Protein AF-A0A2U1KNT9-F1 (afdb_monomer_lite)

Radius of gyration: 20.87 Å; chains: 1; bounding box: 49×66×43 Å

Structure (mmCIF, N/CA/C/O backbone):
data_AF-A0A2U1KNT9-F1
#
_entry.id   AF-A0A2U1KNT9-F1
#
loop_
_atom_site.group_PDB
_atom_site.id
_atom_site.type_symbol
_atom_site.label_atom_id
_atom_site.label_alt_id
_atom_site.label_comp_id
_atom_site.label_asym_id
_atom_site.label_entity_id
_atom_site.label_seq_id
_atom_site.pdbx_PDB_ins_code
_atom_site.Cartn_x
_atom_site.Cartn_y
_atom_site.Cartn_z
_atom_site.occupancy
_atom_site.B_iso_or_equiv
_atom_site.auth_seq_id
_atom_site.auth_comp_id
_atom_site.auth_asym_id
_atom_site.auth_atom_id
_atom_site.pdbx_PDB_model_num
ATOM 1 N N . MET A 1 1 ? 22.265 -41.677 -4.135 1.00 38.72 1 MET A N 1
ATOM 2 C CA . MET A 1 1 ? 22.550 -41.034 -2.840 1.00 38.72 1 MET A CA 1
ATOM 3 C C . MET A 1 1 ? 21.552 -39.911 -2.715 1.00 38.72 1 MET A C 1
ATOM 5 O O . MET A 1 1 ? 21.499 -39.052 -3.584 1.00 38.72 1 MET A O 1
ATOM 9 N N . GLU A 1 2 ? 20.643 -40.093 -1.776 1.00 43.56 2 GLU A N 1
ATOM 10 C CA . GLU A 1 2 ? 19.368 -39.402 -1.647 1.00 43.56 2 GLU A CA 1
ATOM 11 C C . GLU A 1 2 ? 19.559 -37.963 -1.181 1.00 43.56 2 GLU A C 1
ATOM 13 O O . GLU A 1 2 ? 20.332 -37.728 -0.258 1.00 43.56 2 GLU A O 1
ATOM 18 N N . VAL A 1 3 ? 18.798 -37.037 -1.768 1.00 42.78 3 VAL A N 1
ATOM 19 C CA . VAL A 1 3 ? 18.198 -35.925 -1.022 1.00 42.78 3 VAL A CA 1
ATOM 20 C C . VAL A 1 3 ? 16.843 -35.623 -1.678 1.00 42.78 3 VAL A C 1
ATOM 22 O O . VAL A 1 3 ? 16.705 -34.704 -2.480 1.00 42.78 3 VAL A O 1
ATOM 25 N N . ASN A 1 4 ? 15.839 -36.461 -1.400 1.00 41.34 4 ASN A N 1
ATOM 26 C CA . ASN A 1 4 ? 14.452 -36.011 -1.490 1.00 41.34 4 ASN A CA 1
ATOM 27 C C . ASN A 1 4 ? 14.275 -35.040 -0.324 1.00 41.34 4 ASN A C 1
ATOM 29 O O . ASN A 1 4 ? 14.198 -35.464 0.825 1.00 41.34 4 ASN A O 1
ATOM 33 N N . GLY A 1 5 ? 14.332 -33.741 -0.611 1.00 45.41 5 GLY A N 1
ATOM 34 C CA . GLY A 1 5 ? 13.960 -32.728 0.363 1.00 45.41 5 GLY A CA 1
ATOM 35 C C . GLY A 1 5 ? 12.467 -32.850 0.613 1.00 45.41 5 GLY A C 1
ATOM 36 O O . GLY A 1 5 ? 11.682 -32.662 -0.315 1.00 45.41 5 GLY A O 1
ATOM 37 N N . ASP A 1 6 ? 12.105 -33.206 1.841 1.00 43.00 6 ASP A N 1
ATOM 38 C CA . ASP A 1 6 ? 10.741 -33.182 2.345 1.00 43.00 6 ASP A CA 1
ATOM 39 C C . ASP A 1 6 ? 10.074 -31.853 1.965 1.00 43.00 6 ASP A C 1
ATOM 41 O O . ASP A 1 6 ? 10.377 -30.795 2.527 1.00 43.00 6 ASP A O 1
ATOM 45 N N . VAL A 1 7 ? 9.158 -31.909 0.997 1.00 54.28 7 VAL A N 1
ATOM 46 C CA . VAL A 1 7 ? 8.128 -30.887 0.841 1.00 54.28 7 VAL A CA 1
ATOM 47 C C . VAL A 1 7 ? 7.258 -31.038 2.077 1.00 54.28 7 VAL A C 1
ATOM 49 O O . VAL A 1 7 ? 6.400 -31.912 2.146 1.00 54.28 7 VAL A O 1
ATOM 52 N N . LYS A 1 8 ? 7.553 -30.246 3.108 1.00 44.78 8 LYS A N 1
ATOM 53 C CA . LYS A 1 8 ? 6.606 -30.044 4.195 1.00 44.78 8 LYS A CA 1
ATOM 54 C C . LYS A 1 8 ? 5.404 -29.345 3.584 1.00 44.78 8 LYS A C 1
ATOM 56 O O . LYS A 1 8 ? 5.527 -28.210 3.126 1.00 44.78 8 LYS A O 1
ATOM 61 N N . ASP A 1 9 ? 4.287 -30.057 3.561 1.00 46.91 9 ASP A N 1
ATOM 62 C CA . ASP A 1 9 ? 2.960 -29.490 3.391 1.00 46.91 9 ASP A CA 1
ATOM 63 C C . ASP A 1 9 ? 2.767 -28.429 4.487 1.00 46.91 9 ASP A C 1
ATOM 65 O O . ASP A 1 9 ? 2.455 -28.736 5.636 1.00 46.91 9 ASP A O 1
ATOM 69 N N . ASP A 1 10 ? 3.077 -27.179 4.153 1.00 53.97 10 ASP A N 1
ATOM 70 C CA . ASP A 1 10 ? 2.716 -26.016 4.952 1.00 53.97 10 ASP A CA 1
ATOM 71 C C . ASP A 1 10 ? 1.222 -25.782 4.690 1.00 53.97 10 ASP A C 1
ATOM 73 O O . ASP A 1 10 ? 0.816 -25.697 3.529 1.00 53.97 10 ASP A O 1
ATOM 77 N N . ASP A 1 11 ? 0.397 -25.773 5.739 1.00 56.72 11 ASP A N 1
ATOM 78 C CA . ASP A 1 11 ? -1.070 -25.665 5.705 1.00 56.72 11 ASP A CA 1
ATOM 79 C C . ASP A 1 11 ? -1.565 -24.386 4.992 1.00 56.72 11 ASP A C 1
ATOM 81 O O . ASP A 1 11 ? -2.069 -23.479 5.641 1.00 56.72 11 ASP A O 1
ATOM 85 N N . GLY A 1 12 ? -1.421 -24.258 3.667 1.00 64.69 12 GLY A N 1
ATOM 86 C CA . GLY A 1 12 ? -2.011 -23.222 2.799 1.00 64.69 12 GLY A CA 1
ATOM 87 C C . GLY A 1 12 ? -1.830 -21.748 3.210 1.00 64.69 12 GLY A C 1
ATOM 88 O O . GLY A 1 12 ? -2.411 -20.867 2.573 1.00 64.69 12 GLY A O 1
ATOM 89 N N . ALA A 1 13 ? -1.076 -21.458 4.267 1.00 79.88 13 ALA A N 1
ATOM 90 C CA . ALA A 1 13 ? -0.988 -20.157 4.899 1.00 79.88 13 ALA A CA 1
ATOM 91 C C . ALA A 1 13 ? 0.158 -19.380 4.260 1.00 79.88 13 ALA A C 1
ATOM 93 O O . ALA A 1 13 ? 1.301 -19.824 4.228 1.00 79.88 13 ALA A O 1
ATOM 94 N N . ILE A 1 14 ? -0.144 -18.197 3.728 1.00 87.00 14 ILE A N 1
ATOM 95 C CA . ILE A 1 14 ? 0.876 -17.365 3.094 1.00 87.00 14 ILE A CA 1
ATOM 96 C C . ILE A 1 14 ? 1.810 -16.830 4.195 1.00 87.00 14 ILE A C 1
ATOM 98 O O . ILE A 1 14 ? 1.333 -16.132 5.099 1.00 87.00 14 ILE A O 1
ATOM 102 N N . PRO A 1 15 ? 3.126 -17.108 4.132 1.00 90.12 15 PRO A N 1
ATOM 103 C CA . PRO A 1 15 ? 4.070 -16.680 5.157 1.00 90.12 15 PRO A CA 1
ATOM 104 C C . PRO A 1 15 ? 4.136 -15.154 5.256 1.00 90.12 15 PRO A C 1
ATOM 106 O O . PRO A 1 15 ? 3.847 -14.432 4.300 1.00 90.12 15 PRO A O 1
ATOM 109 N N . ALA A 1 16 ? 4.556 -14.658 6.419 1.00 88.62 16 ALA A N 1
ATOM 110 C CA . ALA A 1 16 ? 4.741 -13.228 6.640 1.00 88.62 16 ALA A CA 1
ATOM 111 C C . ALA A 1 16 ? 5.789 -12.621 5.672 1.00 88.62 16 ALA A C 1
ATOM 113 O O . ALA A 1 16 ? 6.649 -13.350 5.152 1.00 88.62 16 ALA A O 1
ATOM 114 N N . PRO A 1 17 ? 5.736 -11.293 5.433 1.00 89.50 17 PRO A N 1
ATOM 115 C CA . PRO A 1 17 ? 6.764 -10.568 4.685 1.00 89.50 17 PRO A CA 1
ATOM 116 C C . PRO A 1 17 ? 8.167 -10.849 5.227 1.00 89.50 17 PRO A C 1
ATOM 118 O O . PRO A 1 17 ? 8.366 -10.946 6.440 1.00 89.50 17 PRO A O 1
ATOM 121 N N . THR A 1 18 ? 9.146 -10.973 4.334 1.00 91.06 18 THR A N 1
ATOM 122 C CA . THR A 1 18 ? 10.548 -11.162 4.729 1.00 91.06 18 THR A CA 1
ATOM 123 C C . THR A 1 18 ? 11.156 -9.909 5.348 1.00 91.06 18 THR A C 1
ATOM 125 O O . THR A 1 18 ? 12.050 -10.023 6.187 1.00 91.06 18 THR A O 1
ATOM 128 N N . ASN A 1 19 ? 10.679 -8.718 4.977 1.00 87.44 19 ASN A N 1
ATOM 129 C CA . ASN A 1 19 ? 11.168 -7.468 5.550 1.00 87.44 19 ASN A CA 1
ATOM 130 C C . ASN A 1 19 ? 10.309 -7.018 6.753 1.00 87.44 19 ASN A C 1
ATOM 132 O O . ASN A 1 19 ? 9.167 -6.595 6.558 1.00 87.44 19 ASN A O 1
ATOM 136 N N . PRO A 1 20 ? 10.857 -7.002 7.987 1.00 81.31 20 PRO A N 1
ATOM 137 C CA . PRO A 1 20 ? 10.101 -6.638 9.187 1.00 81.31 20 PRO A CA 1
ATOM 138 C C . PRO A 1 20 ? 9.703 -5.156 9.239 1.00 81.31 20 PRO A C 1
ATOM 140 O O . PRO A 1 20 ? 8.882 -4.778 10.070 1.00 81.31 20 PRO A O 1
ATOM 143 N N . MET A 1 21 ? 10.271 -4.310 8.373 1.00 84.12 21 MET A N 1
ATOM 144 C CA . MET A 1 21 ? 9.916 -2.892 8.302 1.00 84.12 21 MET A CA 1
ATOM 145 C C . MET A 1 21 ? 8.663 -2.605 7.476 1.00 84.12 21 MET A C 1
ATOM 147 O O . MET A 1 21 ? 8.179 -1.474 7.480 1.00 84.12 21 MET A O 1
ATOM 151 N N . VAL A 1 22 ? 8.142 -3.596 6.754 1.00 85.88 22 VAL A N 1
ATOM 152 C CA . VAL A 1 22 ? 6.940 -3.439 5.935 1.00 85.88 22 VAL A CA 1
ATOM 153 C C . VAL A 1 22 ? 5.714 -3.599 6.837 1.00 85.88 22 VAL A C 1
ATOM 155 O O . VAL A 1 22 ? 5.228 -4.705 7.066 1.00 85.88 22 VAL A O 1
ATOM 158 N N . THR A 1 23 ? 5.231 -2.477 7.373 1.00 90.50 23 THR A N 1
ATOM 159 C CA . THR A 1 23 ? 4.060 -2.404 8.262 1.00 90.50 23 THR A CA 1
ATOM 160 C C . THR A 1 23 ? 2.923 -1.602 7.617 1.00 90.50 23 THR A C 1
ATOM 162 O O . THR A 1 23 ? 3.165 -0.844 6.675 1.00 90.50 23 THR A O 1
ATOM 165 N N . PRO A 1 24 ? 1.676 -1.700 8.113 1.00 90.69 24 PRO A N 1
ATOM 166 C CA . PRO A 1 24 ? 0.574 -0.855 7.643 1.00 90.69 24 PRO A CA 1
ATOM 167 C C . PRO A 1 24 ? 0.813 0.651 7.800 1.00 90.69 24 PRO A C 1
ATOM 169 O O . PRO A 1 24 ? 0.196 1.444 7.093 1.00 90.69 24 PRO A O 1
ATOM 172 N N . LEU A 1 25 ? 1.688 1.054 8.730 1.00 92.62 25 LEU A N 1
ATOM 173 C CA . LEU A 1 25 ? 2.076 2.453 8.924 1.00 92.62 25 LEU A CA 1
ATOM 174 C C . LEU A 1 25 ? 3.138 2.934 7.930 1.00 92.62 25 LEU A C 1
ATOM 176 O O . LEU A 1 25 ? 3.412 4.132 7.885 1.00 92.62 25 LEU A O 1
ATOM 180 N N . LEU A 1 26 ? 3.717 2.044 7.116 1.00 93.38 26 LEU A N 1
ATOM 181 C CA . LEU A 1 26 ? 4.608 2.413 6.016 1.00 93.38 26 LEU A CA 1
ATOM 182 C C . LEU A 1 26 ? 3.792 2.961 4.835 1.00 93.38 26 LEU A C 1
ATOM 184 O O . LEU A 1 26 ? 3.718 2.383 3.754 1.00 93.38 26 LEU A O 1
ATOM 188 N N . THR A 1 27 ? 3.145 4.093 5.073 1.00 92.00 27 THR A N 1
ATOM 189 C CA . THR A 1 27 ? 2.319 4.825 4.122 1.00 92.00 27 THR A CA 1
ATOM 190 C C . THR A 1 27 ? 2.401 6.315 4.434 1.00 92.00 27 THR A C 1
ATOM 192 O O . THR A 1 27 ? 2.760 6.716 5.542 1.00 92.00 27 THR A O 1
ATOM 195 N N . ASP A 1 28 ? 2.063 7.159 3.466 1.00 92.69 28 ASP A N 1
ATOM 196 C CA . ASP A 1 28 ? 1.873 8.577 3.747 1.00 92.69 28 ASP A CA 1
ATOM 197 C C . ASP A 1 28 ? 0.598 8.815 4.591 1.00 92.69 28 ASP A C 1
ATOM 199 O O . ASP A 1 28 ? -0.351 8.023 4.579 1.00 92.69 28 ASP A O 1
ATOM 203 N N . LEU A 1 29 ? 0.569 9.930 5.333 1.00 91.06 29 LEU A N 1
ATOM 204 C CA . LEU A 1 29 ? -0.604 10.348 6.115 1.00 91.06 29 LEU A CA 1
ATOM 205 C C . LEU A 1 29 ? -1.823 10.632 5.217 1.00 91.06 29 LEU A C 1
ATOM 207 O O . LEU A 1 29 ? -2.967 10.527 5.663 1.00 91.06 29 LEU A O 1
ATOM 211 N N . TYR A 1 30 ? -1.583 10.983 3.952 1.00 91.25 30 TYR A N 1
ATOM 212 C CA . TYR A 1 30 ? -2.632 11.294 2.990 1.00 91.25 30 TYR A CA 1
ATOM 213 C C . TYR A 1 30 ? -3.533 10.082 2.705 1.00 91.25 30 TYR A C 1
ATOM 215 O O . TYR A 1 30 ? -4.747 10.252 2.598 1.00 91.25 30 TYR A O 1
ATOM 223 N N . GLN A 1 31 ? -3.000 8.856 2.681 1.00 92.94 31 GLN A N 1
ATOM 224 C CA . GLN A 1 31 ? -3.821 7.652 2.514 1.00 92.94 31 GLN A CA 1
ATOM 225 C C . GLN A 1 31 ? -4.878 7.520 3.619 1.00 92.94 31 GLN A C 1
ATOM 227 O O . GLN A 1 31 ? -6.028 7.179 3.338 1.00 92.94 31 GLN A O 1
ATOM 232 N N . PHE A 1 32 ? -4.532 7.848 4.868 1.00 92.19 32 PHE A N 1
ATOM 233 C CA . PHE A 1 32 ? -5.476 7.792 5.985 1.00 92.19 32 PHE A CA 1
ATOM 234 C C . PHE A 1 32 ? -6.536 8.894 5.914 1.00 92.19 32 PHE A C 1
ATOM 236 O O . PHE A 1 32 ? -7.720 8.622 6.126 1.00 92.19 32 PHE A O 1
ATOM 243 N N . THR A 1 33 ? -6.145 10.130 5.588 1.00 91.56 33 THR A N 1
ATOM 244 C CA . THR A 1 33 ? -7.107 11.237 5.463 1.00 91.56 33 THR A CA 1
ATOM 245 C C . THR A 1 33 ? -8.052 11.031 4.277 1.00 91.56 33 THR A C 1
ATOM 247 O O . THR A 1 33 ? -9.249 11.298 4.389 1.00 91.56 33 THR A O 1
ATOM 250 N N . MET A 1 34 ? -7.559 10.472 3.171 1.00 92.88 34 MET A N 1
ATOM 251 C CA . MET A 1 34 ? -8.366 10.085 2.016 1.00 92.88 34 MET A CA 1
ATOM 252 C C . MET A 1 34 ? -9.325 8.931 2.340 1.00 92.88 34 MET A C 1
ATOM 254 O O . MET A 1 34 ? -10.510 9.019 2.015 1.00 92.88 34 MET A O 1
ATOM 258 N N . ALA A 1 35 ? -8.856 7.875 3.013 1.00 92.69 35 ALA A N 1
ATOM 259 C CA . ALA A 1 35 ? -9.717 6.775 3.451 1.00 92.69 35 ALA A CA 1
ATOM 260 C C . ALA A 1 35 ? -10.846 7.276 4.369 1.00 92.69 35 ALA A C 1
ATOM 262 O O . ALA A 1 35 ? -12.008 6.908 4.184 1.00 92.69 35 ALA A O 1
ATOM 263 N N . TYR A 1 36 ? -10.529 8.182 5.302 1.00 91.81 36 TYR A N 1
ATOM 264 C CA . TYR A 1 36 ? -11.521 8.834 6.158 1.00 91.81 36 TYR A CA 1
ATOM 265 C C . TYR A 1 36 ? -12.532 9.666 5.354 1.00 91.81 36 TYR A C 1
ATOM 267 O O . TYR A 1 36 ? -13.738 9.567 5.590 1.00 91.81 36 TYR A O 1
ATOM 275 N N . ALA A 1 37 ? -12.073 10.438 4.363 1.00 91.56 37 ALA A N 1
ATOM 276 C CA . ALA A 1 37 ? -12.952 11.210 3.488 1.00 91.56 37 ALA A CA 1
ATOM 277 C C . ALA A 1 37 ? -13.914 10.309 2.691 1.00 91.56 37 ALA A C 1
ATOM 279 O O . ALA A 1 37 ? -15.113 10.592 2.638 1.00 91.56 37 ALA A O 1
ATOM 280 N N . TYR A 1 38 ? -13.431 9.194 2.129 1.00 94.75 38 TYR A N 1
ATOM 281 C CA . TYR A 1 38 ? -14.284 8.225 1.433 1.00 94.75 38 TYR A CA 1
ATOM 282 C C . TYR A 1 38 ? -15.271 7.528 2.364 1.00 94.75 38 TYR A C 1
ATOM 284 O O . TYR A 1 38 ? -16.418 7.291 1.976 1.00 94.75 38 TYR A O 1
ATOM 292 N N . TRP A 1 39 ? -14.862 7.220 3.595 1.00 93.94 39 TRP A N 1
ATOM 293 C CA . TRP A 1 39 ? -15.762 6.659 4.595 1.00 93.94 39 TRP A CA 1
ATOM 294 C C . TRP A 1 39 ? -16.882 7.643 4.952 1.00 93.94 39 TRP A C 1
ATOM 296 O O . TRP A 1 39 ? -18.056 7.289 4.844 1.00 93.94 39 TRP A O 1
ATOM 306 N N . LYS A 1 40 ? -16.537 8.904 5.250 1.00 92.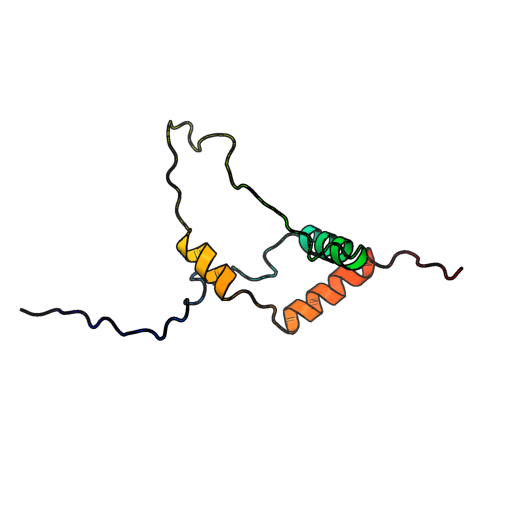00 40 LYS A N 1
ATOM 307 C CA . LYS A 1 40 ? -17.493 9.979 5.572 1.00 92.00 40 LYS A CA 1
ATOM 308 C C . LYS A 1 40 ? -18.443 10.300 4.414 1.00 92.00 40 LYS A C 1
ATOM 310 O O . LYS A 1 40 ? -19.600 10.633 4.647 1.00 92.00 40 LYS A O 1
ATOM 315 N N . ALA A 1 41 ? -17.975 10.176 3.173 1.00 93.69 41 ALA A N 1
ATOM 316 C CA . ALA A 1 41 ? -18.787 10.358 1.972 1.00 93.69 41 ALA A CA 1
ATOM 317 C C . ALA A 1 41 ? -19.625 9.120 1.587 1.00 93.69 41 ALA A C 1
ATOM 319 O O . ALA A 1 41 ? -20.347 9.173 0.595 1.00 93.69 41 ALA A O 1
ATOM 320 N N . GLY A 1 42 ? -19.518 8.000 2.318 1.00 95.25 42 GLY A N 1
ATOM 321 C CA . GLY A 1 42 ? -20.227 6.752 2.004 1.00 95.25 42 GLY A CA 1
ATOM 322 C C . GLY A 1 42 ? -19.689 5.995 0.781 1.00 95.25 42 GLY A C 1
ATOM 323 O O . GLY A 1 42 ? -20.337 5.067 0.311 1.00 95.25 42 GLY A O 1
ATOM 324 N N . LYS A 1 43 ? -18.502 6.359 0.281 1.00 95.38 43 LYS A N 1
ATOM 325 C CA . LYS A 1 43 ? -17.913 5.856 -0.974 1.00 95.38 43 LYS A CA 1
ATOM 326 C C . LYS A 1 43 ? -16.841 4.781 -0.801 1.00 95.38 43 LYS A C 1
ATOM 328 O O . LYS A 1 43 ? -16.329 4.255 -1.777 1.00 95.38 43 LYS A O 1
ATOM 333 N N . HIS A 1 44 ? -16.479 4.442 0.433 1.00 95.19 44 HIS A N 1
ATOM 334 C CA . HIS A 1 44 ? -15.400 3.493 0.739 1.00 95.19 44 HIS A CA 1
ATOM 335 C C . HIS A 1 44 ? -15.599 2.071 0.172 1.00 95.19 44 HIS A C 1
ATOM 337 O O . HIS A 1 44 ? -14.628 1.329 0.077 1.00 95.19 44 HIS A O 1
ATOM 343 N N . ASN A 1 45 ? -16.827 1.698 -0.213 1.00 95.62 45 ASN A N 1
ATOM 344 C CA . ASN A 1 45 ? -17.140 0.412 -0.853 1.00 95.62 45 ASN A CA 1
ATOM 345 C C . ASN A 1 45 ? -17.309 0.513 -2.380 1.00 95.62 45 ASN A C 1
ATOM 347 O O . ASN A 1 45 ? -17.692 -0.466 -3.022 1.00 95.62 45 ASN A O 1
ATOM 351 N N . GLU A 1 46 ? -17.082 1.687 -2.976 1.00 96.56 46 GLU A N 1
ATOM 352 C CA . GLU A 1 46 ? -17.112 1.836 -4.429 1.00 96.56 46 GLU A CA 1
ATOM 353 C C . GLU A 1 46 ? -15.938 1.076 -5.064 1.00 96.56 46 GLU A C 1
ATOM 355 O O . GLU A 1 46 ? -14.817 1.060 -4.552 1.00 96.56 46 GLU A O 1
ATOM 360 N N . ARG A 1 47 ? -16.190 0.424 -6.203 1.00 96.44 47 ARG A N 1
ATOM 361 C CA . ARG A 1 47 ? -15.159 -0.341 -6.907 1.00 96.44 47 ARG A CA 1
ATOM 362 C C . ARG A 1 47 ? -14.170 0.610 -7.580 1.00 96.44 47 ARG A C 1
ATOM 364 O O . ARG A 1 47 ? -14.550 1.356 -8.478 1.00 96.44 47 ARG A O 1
ATOM 371 N N . ALA A 1 48 ? -12.901 0.505 -7.204 1.00 95.62 48 ALA A N 1
ATOM 372 C CA . ALA A 1 48 ? -11.792 1.220 -7.826 1.00 95.62 48 ALA A CA 1
ATOM 373 C C . ALA A 1 48 ? -10.852 0.258 -8.574 1.00 95.62 48 ALA A C 1
ATOM 375 O O . ALA A 1 48 ? -10.782 -0.932 -8.259 1.00 95.62 48 ALA A O 1
ATOM 376 N N . VAL A 1 49 ? -10.135 0.779 -9.570 1.00 96.94 49 VAL A N 1
ATOM 377 C CA . VAL A 1 49 ? -9.098 0.065 -10.332 1.00 96.94 49 VAL A CA 1
ATOM 378 C C . VAL A 1 49 ? -7.845 0.937 -10.347 1.00 96.94 49 VAL A C 1
ATOM 380 O O . VAL A 1 49 ? -7.945 2.142 -10.574 1.00 96.94 49 VAL A O 1
ATOM 383 N N . PHE A 1 50 ? -6.686 0.332 -10.093 1.00 96.06 50 PHE A N 1
ATOM 384 C CA . PHE A 1 50 ? -5.387 1.003 -10.077 1.00 96.06 50 PHE A CA 1
ATOM 385 C C . PHE A 1 50 ? -4.415 0.258 -10.991 1.00 96.06 50 PHE A C 1
ATOM 387 O O . PHE A 1 50 ? -4.280 -0.959 -10.875 1.00 96.06 50 PHE A O 1
ATOM 394 N N . ASP A 1 51 ? -3.711 1.000 -11.846 1.00 96.50 51 ASP A N 1
ATOM 395 C CA . ASP A 1 51 ? -2.672 0.472 -12.730 1.00 96.50 51 ASP A CA 1
ATOM 396 C C . ASP A 1 51 ? -1.286 0.906 -12.244 1.00 96.50 51 ASP A C 1
ATOM 398 O O . ASP A 1 51 ? -1.047 2.085 -11.967 1.00 96.50 51 ASP A O 1
ATOM 402 N N . LEU A 1 52 ? -0.352 -0.044 -12.173 1.00 94.44 52 LEU A N 1
ATOM 403 C CA . LEU A 1 52 ? 1.038 0.202 -11.795 1.00 94.44 52 LEU A CA 1
ATOM 404 C C . LEU A 1 52 ? 1.941 0.130 -13.029 1.00 94.44 52 LEU A C 1
ATOM 406 O O . LEU A 1 52 ? 2.076 -0.920 -13.652 1.00 94.44 52 LEU A O 1
ATOM 410 N N . TYR A 1 53 ? 2.598 1.239 -13.357 1.00 93.19 53 TYR A N 1
ATOM 411 C CA . TYR A 1 53 ? 3.570 1.319 -14.445 1.00 93.19 53 TYR A CA 1
ATOM 412 C C . TYR A 1 53 ? 4.606 2.412 -14.168 1.00 93.19 53 TYR A C 1
ATOM 414 O O . TYR A 1 53 ? 4.344 3.383 -13.456 1.00 93.19 53 TYR A O 1
ATOM 422 N N . PHE A 1 54 ? 5.796 2.280 -14.753 1.00 91.81 54 PHE A N 1
ATOM 423 C CA . PHE A 1 54 ? 6.809 3.334 -14.755 1.00 91.81 54 PHE A CA 1
ATOM 424 C C . PHE A 1 54 ? 6.805 4.065 -16.102 1.00 91.81 54 PHE A C 1
ATOM 426 O O . PHE A 1 54 ? 6.484 3.500 -17.143 1.00 91.81 54 PHE A O 1
ATOM 433 N N . ARG A 1 55 ? 7.167 5.352 -16.098 1.00 92.19 55 ARG A N 1
ATOM 434 C CA . ARG A 1 55 ? 7.128 6.198 -17.309 1.00 92.19 55 ARG A CA 1
ATOM 435 C C . ARG A 1 55 ? 8.398 6.131 -18.156 1.00 92.19 55 ARG A C 1
ATOM 437 O O . ARG A 1 55 ? 8.390 6.568 -19.301 1.00 92.19 55 ARG A O 1
ATOM 444 N N . LYS A 1 56 ? 9.504 5.678 -17.569 1.00 90.62 56 LYS A N 1
ATOM 445 C CA . LYS A 1 56 ? 10.824 5.606 -18.202 1.00 90.62 56 LYS A CA 1
ATOM 446 C C . LYS A 1 56 ? 11.533 4.358 -17.715 1.00 90.62 56 LYS A C 1
ATOM 448 O O . LYS A 1 56 ? 11.483 4.081 -16.518 1.00 90.62 56 LYS A O 1
ATOM 453 N N . ASN A 1 57 ? 12.205 3.654 -18.618 1.00 88.75 57 ASN A N 1
ATOM 454 C CA . ASN A 1 57 ? 13.011 2.513 -18.220 1.00 88.75 57 ASN A CA 1
ATOM 455 C C . ASN A 1 57 ? 14.176 2.987 -17.332 1.00 88.75 57 ASN A C 1
ATOM 457 O O . ASN A 1 57 ? 14.881 3.933 -17.718 1.00 88.75 57 ASN A O 1
ATOM 461 N N . PRO A 1 58 ? 14.388 2.386 -16.149 1.00 86.19 58 PRO A N 1
ATOM 462 C CA . PRO A 1 58 ? 15.596 2.628 -15.376 1.00 86.19 58 PRO A CA 1
ATOM 463 C C . PRO A 1 58 ? 16.874 2.380 -16.202 1.00 86.19 58 PRO A C 1
ATOM 465 O O . PRO A 1 58 ? 16.921 1.541 -17.099 1.00 86.19 58 PRO A O 1
ATOM 468 N N . PHE A 1 59 ? 17.924 3.149 -15.901 1.00 89.62 59 PHE A N 1
ATOM 469 C CA . PHE A 1 59 ? 19.266 3.034 -16.500 1.00 89.62 59 PHE A CA 1
ATOM 470 C C . PHE A 1 59 ? 19.359 3.237 -18.027 1.00 89.62 59 PHE A C 1
ATOM 472 O O . PHE A 1 59 ? 20.408 2.975 -18.607 1.00 89.62 59 PHE A O 1
ATOM 479 N N . GLY A 1 60 ? 18.300 3.730 -18.682 1.00 85.44 60 GLY A N 1
ATOM 480 C CA . GLY A 1 60 ? 18.300 3.995 -20.127 1.00 85.44 60 GLY A CA 1
ATOM 481 C C . GLY A 1 60 ? 18.304 2.735 -20.997 1.00 85.44 60 GLY A C 1
ATOM 482 O O . GLY A 1 60 ? 18.622 2.823 -22.179 1.00 85.44 60 GLY A O 1
ATOM 483 N N . GLY A 1 61 ? 17.978 1.574 -20.421 1.00 83.56 61 GLY A N 1
ATOM 484 C CA . GLY A 1 61 ? 17.878 0.321 -21.166 1.00 83.56 61 GLY A CA 1
ATOM 485 C C . GLY A 1 61 ? 16.625 0.240 -22.043 1.00 83.56 61 GLY A C 1
ATOM 486 O O . GLY A 1 61 ? 15.745 1.103 -22.006 1.00 83.56 61 GLY A O 1
ATOM 487 N N . GLU A 1 62 ? 16.489 -0.866 -22.773 1.00 88.31 62 GLU A N 1
ATOM 488 C CA .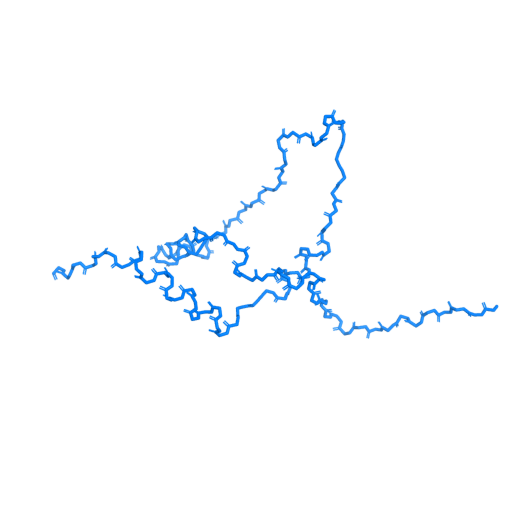 GLU A 1 62 ? 15.335 -1.133 -23.650 1.00 88.31 62 GLU A CA 1
ATOM 489 C C . GLU A 1 62 ? 14.244 -1.994 -22.989 1.00 88.31 62 GLU A C 1
ATOM 491 O O . GLU A 1 62 ? 13.092 -1.962 -23.413 1.00 88.31 62 GLU A O 1
ATOM 496 N N . TYR A 1 63 ? 14.574 -2.724 -21.920 1.00 87.88 63 TYR A N 1
ATOM 497 C CA . TYR A 1 63 ? 13.634 -3.559 -21.165 1.00 87.88 63 TYR A CA 1
ATOM 498 C C . TYR A 1 63 ? 13.852 -3.461 -19.649 1.00 87.88 63 TYR A C 1
ATOM 500 O O . TYR A 1 63 ? 14.927 -3.076 -19.185 1.00 87.88 63 TYR A O 1
ATOM 508 N N . THR A 1 64 ? 12.828 -3.827 -18.875 1.00 92.56 64 THR A N 1
ATOM 509 C CA . THR A 1 64 ? 12.861 -3.887 -17.407 1.00 92.56 64 THR A CA 1
ATOM 510 C C . THR A 1 64 ? 12.279 -5.216 -16.955 1.00 92.56 64 THR A C 1
ATOM 512 O O . THR A 1 64 ? 11.246 -5.645 -17.465 1.00 92.56 64 THR A O 1
ATOM 515 N N . VAL A 1 65 ? 12.918 -5.854 -15.977 1.00 92.31 65 VAL A N 1
ATOM 516 C CA . VAL A 1 65 ? 12.404 -7.073 -15.344 1.00 92.31 65 VAL A CA 1
ATOM 517 C C . VAL A 1 65 ? 11.801 -6.703 -13.995 1.00 92.31 65 VAL A C 1
ATOM 519 O O . VAL A 1 65 ? 12.433 -6.011 -13.200 1.00 92.31 65 VAL A O 1
ATOM 522 N N . PHE A 1 66 ? 10.575 -7.154 -13.742 1.00 92.88 66 PHE A N 1
ATOM 523 C CA . PHE A 1 66 ? 9.914 -6.974 -12.455 1.00 92.88 66 PHE A CA 1
ATOM 524 C C . PHE A 1 66 ? 10.345 -8.0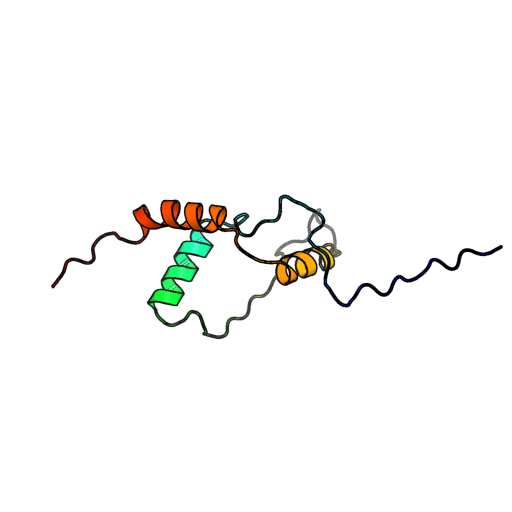63 -11.465 1.00 92.88 66 PHE A C 1
ATOM 526 O O . PHE A 1 66 ? 10.378 -9.243 -11.807 1.00 92.88 66 PHE A O 1
ATOM 533 N N . ALA A 1 67 ? 10.632 -7.661 -10.229 1.00 94.06 67 ALA A N 1
ATOM 534 C CA . ALA A 1 67 ? 10.915 -8.549 -9.109 1.00 94.06 67 ALA A CA 1
ATOM 535 C C . ALA A 1 67 ? 10.224 -8.009 -7.847 1.00 94.06 67 ALA A C 1
ATOM 537 O O . ALA A 1 67 ? 10.115 -6.795 -7.679 1.00 94.06 67 ALA A O 1
ATOM 538 N N . GLY A 1 68 ? 9.766 -8.908 -6.969 1.00 92.62 68 GLY A N 1
ATOM 539 C CA . GLY A 1 68 ? 9.110 -8.549 -5.701 1.00 92.62 68 GLY A CA 1
ATOM 540 C C . GLY A 1 68 ? 7.626 -8.920 -5.583 1.00 92.62 68 GLY A C 1
ATOM 541 O O . GLY A 1 68 ? 7.031 -8.643 -4.547 1.00 92.62 68 GLY A O 1
ATOM 542 N N . LEU A 1 69 ? 7.030 -9.581 -6.587 1.00 94.12 69 LEU A N 1
ATOM 543 C CA . LEU A 1 69 ? 5.614 -9.988 -6.550 1.00 94.12 69 LEU A CA 1
ATOM 544 C C . LEU A 1 69 ? 5.260 -10.812 -5.306 1.00 94.12 69 LEU A C 1
ATOM 546 O O . LEU A 1 69 ? 4.228 -10.589 -4.681 1.00 94.12 69 LEU A O 1
ATOM 550 N N . GLU A 1 70 ? 6.120 -11.768 -4.963 1.00 93.62 70 GLU A N 1
ATOM 551 C CA . GLU A 1 70 ? 5.910 -12.657 -3.826 1.00 93.62 70 GLU A CA 1
ATOM 552 C C . GLU A 1 70 ? 5.817 -11.878 -2.509 1.00 93.62 70 GLU A C 1
ATOM 554 O O . GLU A 1 70 ? 4.902 -12.104 -1.722 1.00 93.62 70 GLU A O 1
ATOM 559 N N . GLU A 1 71 ? 6.706 -10.907 -2.300 1.00 92.81 71 GLU A N 1
ATOM 560 C CA . GLU A 1 71 ? 6.701 -10.071 -1.098 1.00 92.81 71 GLU A CA 1
ATOM 561 C C . GLU A 1 71 ? 5.434 -9.203 -1.025 1.00 92.81 71 GLU A C 1
ATOM 563 O O . GLU A 1 71 ? 4.834 -9.074 0.042 1.00 92.81 71 GLU A O 1
ATOM 568 N N . CYS A 1 72 ? 4.957 -8.678 -2.163 1.00 93.12 72 CYS A N 1
ATOM 569 C CA . CYS A 1 72 ? 3.679 -7.962 -2.224 1.00 93.12 72 CYS A CA 1
ATOM 570 C C . CYS A 1 72 ? 2.501 -8.852 -1.798 1.00 93.12 72 CYS A C 1
ATOM 572 O O . CYS A 1 72 ? 1.639 -8.410 -1.039 1.00 93.12 72 CYS A O 1
ATOM 574 N N . ILE A 1 73 ? 2.468 -10.108 -2.258 1.00 94.00 73 ILE A N 1
ATOM 575 C CA . ILE A 1 73 ? 1.420 -11.070 -1.891 1.00 94.00 73 ILE A CA 1
ATOM 576 C C . ILE A 1 73 ? 1.481 -11.380 -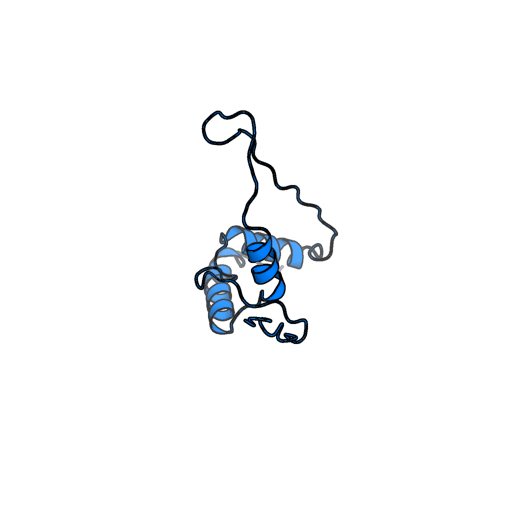0.392 1.00 94.00 73 ILE A C 1
ATOM 578 O O . ILE A 1 73 ? 0.453 -11.326 0.283 1.00 94.00 73 ILE A O 1
ATOM 582 N N . ARG A 1 74 ? 2.680 -11.645 0.144 1.00 93.81 74 ARG A N 1
ATOM 583 C CA . ARG A 1 74 ? 2.894 -11.898 1.578 1.00 93.81 74 ARG A CA 1
ATOM 584 C C . ARG A 1 74 ? 2.426 -10.730 2.445 1.00 93.81 74 ARG A C 1
ATOM 586 O O . ARG A 1 74 ? 1.790 -10.961 3.473 1.00 93.81 74 ARG A O 1
ATOM 593 N N . PHE A 1 75 ? 2.690 -9.492 2.017 1.00 93.88 75 PHE A N 1
ATOM 594 C CA . PHE A 1 75 ? 2.246 -8.282 2.713 1.00 93.88 75 PHE A CA 1
ATOM 595 C C . PHE A 1 75 ? 0.727 -8.152 2.743 1.00 93.88 75 PHE A C 1
ATOM 597 O O . PHE A 1 75 ? 0.157 -8.005 3.820 1.00 93.88 75 PHE A O 1
ATOM 604 N N . ILE A 1 76 ? 0.066 -8.260 1.588 1.00 93.25 76 ILE A N 1
ATOM 605 C CA . ILE A 1 76 ? -1.394 -8.120 1.500 1.00 93.25 76 ILE A CA 1
ATOM 606 C C . ILE A 1 76 ? -2.095 -9.228 2.297 1.00 93.25 76 ILE A C 1
ATOM 608 O O . ILE A 1 76 ? -3.049 -8.951 3.019 1.00 93.25 76 ILE A O 1
ATOM 612 N N . ALA A 1 77 ? -1.600 -10.467 2.217 1.00 93.38 77 ALA A N 1
ATOM 613 C CA . ALA A 1 77 ? -2.180 -11.605 2.929 1.00 93.38 77 ALA A CA 1
ATOM 614 C C . ALA A 1 77 ? -2.093 -11.478 4.460 1.00 93.38 77 ALA A C 1
ATOM 616 O O . ALA A 1 77 ? -2.954 -11.992 5.170 1.00 93.38 77 ALA A O 1
ATOM 617 N N . ASN A 1 78 ? -1.072 -10.784 4.968 1.00 92.00 78 ASN A N 1
ATOM 618 C CA . ASN A 1 78 ? -0.820 -10.616 6.401 1.00 92.00 78 ASN A CA 1
ATOM 619 C C . ASN A 1 78 ? -1.127 -9.196 6.913 1.00 92.00 78 ASN A C 1
ATOM 621 O O . ASN A 1 78 ? -0.775 -8.860 8.048 1.00 92.00 78 ASN A O 1
ATOM 625 N N . PHE A 1 79 ? -1.778 -8.359 6.101 1.00 93.25 79 PHE A N 1
ATOM 626 C CA . PHE A 1 79 ? -2.033 -6.958 6.417 1.00 93.25 79 PHE A CA 1
ATOM 627 C C . PHE A 1 79 ? -3.007 -6.814 7.593 1.00 93.25 79 PHE A C 1
ATOM 629 O O . PHE A 1 79 ? -4.186 -7.157 7.499 1.00 93.25 79 PHE A O 1
ATOM 636 N N . LYS A 1 80 ? -2.523 -6.278 8.717 1.00 92.75 80 LYS A N 1
ATOM 637 C CA . LYS A 1 80 ? -3.324 -6.022 9.920 1.00 92.75 80 LYS A CA 1
ATOM 638 C C . LYS A 1 80 ? -2.696 -4.919 10.757 1.00 92.75 80 LYS A C 1
ATOM 640 O O . LYS A 1 80 ? -1.481 -4.902 10.911 1.00 92.75 80 LYS A O 1
ATOM 645 N N . PHE A 1 81 ? -3.526 -4.068 11.351 1.00 93.50 81 PHE A N 1
ATOM 646 C CA . PHE A 1 81 ? -3.068 -3.068 12.313 1.00 93.50 81 PHE A CA 1
ATOM 647 C C . PHE A 1 81 ? -2.953 -3.659 13.722 1.00 93.50 81 PHE A C 1
ATOM 649 O O . PHE A 1 81 ? -3.844 -4.389 14.171 1.00 93.50 81 PHE A O 1
ATOM 656 N N . SER A 1 82 ? -1.891 -3.305 14.443 1.00 93.62 82 SER A N 1
ATOM 657 C CA . SER A 1 82 ? -1.784 -3.538 15.883 1.00 93.62 82 SER A CA 1
ATOM 658 C C . SER A 1 82 ? -2.593 -2.503 16.679 1.00 93.62 82 SER A C 1
ATOM 660 O O . SER A 1 82 ? -3.038 -1.476 16.161 1.00 93.62 82 SER A O 1
ATOM 662 N N . LYS A 1 83 ? -2.797 -2.757 17.976 1.00 95.06 83 LYS A N 1
ATOM 663 C CA . LYS A 1 83 ? -3.519 -1.823 18.857 1.00 95.06 83 LYS A CA 1
ATOM 664 C C . LYS A 1 83 ? -2.765 -0.503 19.021 1.00 95.06 83 LYS A C 1
ATOM 666 O O . LYS A 1 83 ? -3.385 0.556 19.088 1.00 95.06 83 LYS A O 1
ATOM 671 N N . GLU A 1 84 ? -1.444 -0.583 19.072 1.00 93.94 84 GLU A N 1
ATOM 672 C CA . GLU A 1 84 ? -0.526 0.542 19.210 1.00 93.94 84 GLU A CA 1
ATOM 673 C C . GLU A 1 84 ? -0.542 1.403 17.942 1.00 93.94 84 GLU A C 1
ATOM 675 O O . GLU A 1 84 ? -0.648 2.624 18.029 1.00 93.94 84 GLU A O 1
ATOM 680 N N . GLU A 1 85 ? -0.546 0.776 16.761 1.00 93.31 85 GLU A N 1
ATOM 681 C CA . GLU A 1 85 ? -0.655 1.480 15.477 1.00 93.31 85 GLU A CA 1
ATOM 682 C C . GLU A 1 85 ? -2.000 2.209 15.340 1.00 93.31 85 GLU A C 1
ATOM 684 O O . GLU A 1 85 ? -2.048 3.358 14.903 1.00 93.31 85 GLU A O 1
ATOM 689 N N . ILE A 1 86 ? -3.101 1.588 15.779 1.00 92.94 86 ILE A N 1
ATOM 690 C CA . ILE A 1 86 ? -4.424 2.236 15.807 1.00 92.94 86 ILE A CA 1
ATOM 691 C C . ILE A 1 86 ? -4.428 3.440 16.757 1.00 92.94 86 ILE A C 1
ATOM 693 O O . ILE A 1 86 ? -5.034 4.468 16.443 1.00 92.94 86 ILE A O 1
ATOM 697 N N . ALA A 1 87 ? -3.783 3.326 17.923 1.00 93.00 87 ALA A N 1
ATOM 698 C CA . ALA A 1 87 ? -3.668 4.436 18.865 1.00 93.00 87 ALA A CA 1
ATOM 699 C C . ALA A 1 87 ? -2.886 5.607 18.247 1.00 93.00 87 ALA A C 1
ATOM 701 O O . ALA A 1 87 ? -3.359 6.742 18.296 1.00 93.00 87 ALA A O 1
ATOM 702 N N . PHE A 1 88 ? -1.770 5.315 17.574 1.00 91.75 88 PHE A N 1
ATOM 703 C CA . PHE A 1 88 ? -0.968 6.306 16.858 1.00 91.75 88 PHE A CA 1
ATOM 704 C C . PHE A 1 88 ? -1.757 7.024 15.752 1.00 91.75 88 PHE A C 1
ATOM 706 O O . PHE A 1 88 ? -1.756 8.255 15.677 1.00 91.75 88 PHE A O 1
ATOM 713 N N . VAL A 1 89 ? -2.481 6.278 14.910 1.00 90.75 89 VAL A N 1
ATOM 714 C CA . VAL A 1 89 ? -3.297 6.863 13.832 1.00 90.75 89 VAL A CA 1
ATOM 715 C C . VAL A 1 89 ? -4.400 7.760 14.404 1.00 90.75 89 VAL A C 1
ATOM 717 O O . VAL A 1 89 ? -4.666 8.832 13.861 1.00 90.75 89 VAL A O 1
ATOM 720 N N . ARG A 1 90 ? -5.013 7.373 15.530 1.00 88.94 90 ARG A N 1
ATOM 721 C CA . ARG A 1 90 ? -6.047 8.172 16.207 1.00 88.94 90 ARG A CA 1
ATOM 722 C C . ARG A 1 90 ? -5.509 9.506 16.718 1.00 88.94 90 ARG A C 1
ATOM 724 O O . ARG A 1 90 ? -6.142 10.534 16.488 1.00 88.94 90 ARG A O 1
ATOM 731 N N . GLU A 1 91 ? -4.357 9.486 17.381 1.00 89.00 91 GLU A N 1
ATOM 732 C CA . GLU A 1 91 ? -3.692 10.697 17.872 1.00 89.00 91 GLU A CA 1
ATOM 733 C C . GLU A 1 91 ? -3.279 11.618 16.716 1.00 89.00 91 GLU A C 1
ATOM 735 O O . GLU A 1 91 ? -3.480 12.827 16.782 1.00 89.00 91 GLU A O 1
ATOM 740 N N . THR A 1 92 ? -2.786 11.043 15.617 1.00 86.00 92 THR A N 1
ATOM 741 C CA . THR A 1 92 ? -2.277 11.804 14.467 1.00 86.00 92 THR A CA 1
ATOM 742 C C . THR A 1 92 ? -3.391 12.414 13.601 1.00 86.00 92 THR A C 1
ATOM 744 O O . THR A 1 92 ? -3.217 13.498 13.043 1.00 86.00 92 THR 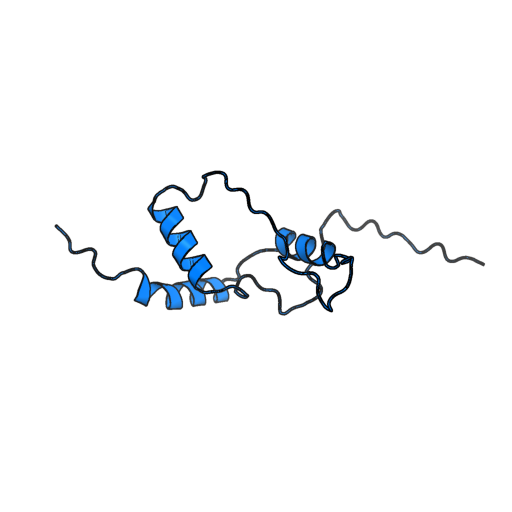A O 1
ATOM 747 N N . LEU A 1 93 ? -4.550 11.753 13.466 1.00 81.12 93 LEU A N 1
ATOM 748 C CA . LEU A 1 93 ? -5.669 12.238 12.640 1.00 81.12 93 LEU A CA 1
ATOM 749 C C . LEU A 1 93 ? -6.559 13.277 13.343 1.00 81.12 93 LEU A C 1
ATOM 751 O O . LEU A 1 93 ? -7.101 14.158 12.667 1.00 81.12 93 LEU A O 1
ATOM 755 N N . SER A 1 94 ? -6.708 13.194 14.671 1.00 66.69 94 SER A N 1
ATOM 756 C CA . SER A 1 94 ? -7.590 14.067 15.468 1.00 66.69 94 SER A CA 1
ATOM 757 C C . SER A 1 94 ? -7.367 15.580 15.273 1.00 66.69 94 SER A C 1
ATOM 759 O O . SER A 1 94 ? -8.363 16.297 15.215 1.00 66.69 94 SER A O 1
ATOM 761 N N . PRO A 1 95 ? -6.134 16.103 15.124 1.00 63.34 95 PRO A N 1
ATOM 762 C CA . PRO A 1 95 ? -5.906 17.543 14.972 1.00 63.34 95 PRO A CA 1
ATOM 763 C C . PRO A 1 95 ? -6.312 18.090 13.596 1.00 63.34 95 PRO A C 1
ATOM 765 O O . PRO A 1 95 ? -6.554 19.285 13.457 1.00 63.34 95 PRO A O 1
ATOM 768 N N . THR A 1 96 ? -6.360 17.231 12.571 1.00 59.97 96 THR A N 1
ATOM 769 C CA . THR A 1 96 ? -6.515 17.648 11.164 1.00 59.97 96 THR A CA 1
ATOM 770 C C . THR A 1 96 ? -7.942 17.442 10.645 1.00 59.97 96 THR A C 1
ATOM 772 O O . THR A 1 96 ? -8.378 18.156 9.745 1.00 59.97 96 THR A O 1
ATOM 775 N N . CYS A 1 97 ? -8.684 16.473 11.194 1.00 58.16 97 CYS A N 1
ATOM 776 C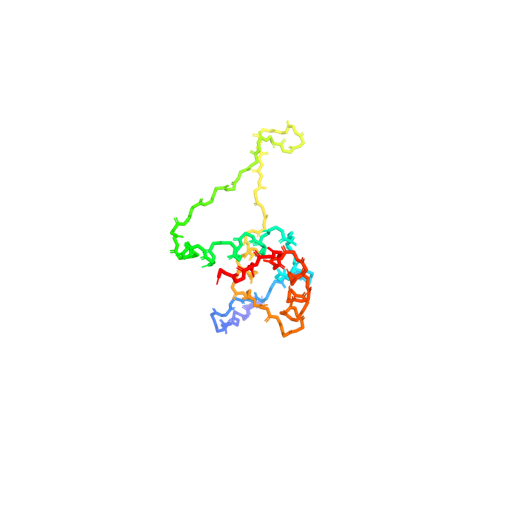 CA . CYS A 1 97 ? -9.980 16.048 10.643 1.00 58.16 97 CYS A CA 1
ATOM 777 C C . CYS A 1 97 ? -11.201 16.723 11.294 1.00 58.16 97 CYS A C 1
ATOM 779 O O . CYS A 1 97 ? -12.289 16.689 10.717 1.00 58.16 97 CYS A O 1
ATOM 781 N N . GLU A 1 98 ? -11.030 17.352 12.461 1.00 60.44 98 GLU A N 1
ATOM 782 C CA . GLU A 1 98 ? -12.093 18.036 13.207 1.00 60.44 98 GLU A CA 1
ATOM 783 C C . GLU A 1 98 ? -11.803 19.537 13.348 1.00 60.44 98 GLU A C 1
ATOM 785 O O . GLU A 1 98 ? -11.686 20.080 14.442 1.00 60.44 98 GLU A O 1
ATOM 790 N N . VAL A 1 99 ? -11.709 20.242 12.219 1.00 51.28 99 VAL A N 1
ATOM 791 C CA . VAL A 1 99 ? -11.892 21.699 12.210 1.00 51.28 99 VAL A CA 1
ATOM 792 C C . VAL A 1 99 ? -13.351 21.978 11.835 1.00 51.28 99 VAL A C 1
ATOM 794 O O . VAL A 1 99 ? -13.766 21.731 10.708 1.00 51.28 99 VAL A O 1
ATOM 797 N N . SER A 1 100 ? -14.113 22.426 12.837 1.00 51.59 100 SER A N 1
ATOM 798 C CA . SER A 1 100 ? -15.479 22.980 12.803 1.00 51.59 100 SER A CA 1
ATOM 799 C C . SER A 1 100 ? -16.595 22.165 12.121 1.00 51.59 100 SER A C 1
ATOM 801 O O . SER A 1 100 ? -17.035 22.431 11.006 1.00 51.59 100 SER A O 1
ATOM 803 N N . ILE A 1 101 ? -17.233 21.289 12.899 1.00 48.78 101 ILE A N 1
ATOM 804 C CA . ILE A 1 101 ? -18.700 21.199 12.844 1.00 48.78 101 ILE A CA 1
ATOM 805 C C . ILE A 1 101 ? -19.214 22.212 13.869 1.00 48.78 101 ILE A C 1
ATOM 807 O O . ILE A 1 101 ? -19.322 21.911 15.055 1.00 48.78 101 ILE A O 1
ATOM 811 N N . HIS A 1 102 ? -19.449 23.454 13.438 1.00 46.59 102 HIS A N 1
ATOM 812 C CA . HIS A 1 102 ? -20.315 24.335 14.217 1.00 46.59 102 HIS A CA 1
ATOM 813 C C . HIS A 1 102 ? -21.701 23.673 14.268 1.00 46.59 102 HIS A C 1
ATOM 815 O O . HIS A 1 102 ? -22.208 23.303 13.204 1.00 46.59 102 HIS A O 1
ATOM 821 N N . PRO A 1 103 ? -22.309 23.481 15.451 1.00 42.84 103 PRO A N 1
ATOM 822 C CA . PRO A 1 103 ? -23.716 23.120 15.510 1.00 42.84 103 PRO A CA 1
ATOM 823 C C . PRO A 1 103 ? -24.511 24.264 14.867 1.00 42.84 103 PRO A C 1
ATOM 825 O O . PRO A 1 103 ? -24.319 25.425 15.235 1.00 42.84 103 PRO A O 1
ATOM 828 N N . LEU A 1 104 ? -25.324 23.936 13.859 1.00 43.78 104 LEU A N 1
ATOM 829 C CA . LEU A 1 104 ? -26.410 24.809 13.409 1.00 43.78 104 LEU A CA 1
ATOM 830 C C . LEU A 1 104 ? -27.436 24.965 14.535 1.00 43.78 104 LEU A C 1
ATOM 832 O O . LEU A 1 104 ? -27.704 23.946 15.214 1.00 43.78 104 LEU A O 1
#

InterPro domains:
  IPR007229 Nicotinate phosphoribosyltransferase family [PTHR11098] (15-98)
  IPR040727 Nicotinate phosphoribosyltransferase, N-terminal domain [PF17767] (25-94)

Foldseek 3Di:
DDDPPDPPPDPPAQAAAPDPPLAPVPDDLVVVVVCVVCVVVVNNPPDDDDDDDDPADPPNDPDDDDDDPSNVVNCVSPHDDDPVNVVVNCVVCVVPPDDDPPPD

Secondary structure (DSSP, 8-state):
-----------SPPPPPS-TT--TTSS-HHHHHHHHHHHHTT-TTS--------SS-GGG-S------HHHHHHHHHT----HHHHHHHHHHHHHHH-S-----

pLDDT: mean 82.57, std 17.61, range [38.72, 96.94]

Sequence (104 aa):
MEVNGDVKDDDGAIPAPTNPMVTPLLTDLYQFTMAYAYWKAGKHNERAVFDLYFRKNPFGGEYTVFAGLEECIRFIANFKFSKEEIAFVRETLSPTCEVSIHPL

Organism: Artemisia annua (NCBI:txid35608)